Protein AF-A0A1D6FAW8-F1 (afdb_monomer)

pLDDT: mean 79.04, std 16.75, range [38.84, 98.5]

Foldseek 3Di:
DKDKDWDWAKFFFWWKFKDDPPTDTDTDDGPDGGDIDIPDPDDIDIDIDGPDPPRDIDGPLCVAQVDVVHDDLVVVCVVVVHDSVVSVVSNVVNYDD

Mean predicted aligned error: 7.7 Å

Radius of gyration: 16.66 Å; Cα contacts (8 Å, |Δi|>4): 153; chains: 1; bounding box: 36×31×40 Å

Sequence (97 aa):
MARIHLYVVAAACAVALALAGDPDVFVFPRGLVHFQQNRGHGPAAVVAAFNSQLQGTQAIAMTLFGATPPVPTDILAKAFRVGSGEVEHIKANFAPK

Nearest PDB structures (foldseek):
  2et1-assembly1_A  TM=7.371E-01  e=1.009E-04  Hordeum vulgare
  2ete-assembly1_A  TM=7.388E-01  e=1.639E-04  Hordeum vulgare
  2et7-assembly1_A  TM=7.368E-01  e=2.663E-04  Hordeum vulgare
  3eot-assembly1_L  TM=1.653E-01  e=6.266E+00  Mus musculus

Organism: Zea mays (NCBI:txid4577)

Secondary structure (DSSP, 8-state):
---EE------S-EEEEESSSS--EEE--TTS----EE-SSS---EEEEES-SS-----HHHHHHS-SSPPPHHHHHHHHT--HHHHHHHHHTSS--

Structure (mmCIF, N/CA/C/O backbone):
data_AF-A0A1D6FAW8-F1
#
_entry.id   AF-A0A1D6FAW8-F1
#
loop_
_atom_site.group_PDB
_atom_site.id
_atom_site.type_symbol
_atom_site.label_atom_id
_atom_site.label_alt_id
_atom_site.label_comp_id
_atom_site.label_asym_id
_atom_site.label_entity_id
_atom_site.label_seq_id
_atom_site.pdbx_PDB_ins_code
_atom_site.Cartn_x
_atom_site.Cartn_y
_atom_site.Cartn_z
_atom_site.occupancy
_atom_site.B_iso_or_equiv
_atom_site.auth_seq_id
_atom_site.auth_comp_id
_atom_site.auth_asym_id
_atom_site.auth_atom_id
_atom_site.pdbx_PDB_model_num
ATOM 1 N N . MET A 1 1 ? 18.413 -13.118 -13.721 1.00 54.69 1 MET A N 1
ATOM 2 C CA . MET A 1 1 ? 18.037 -11.711 -13.989 1.00 54.69 1 MET A CA 1
ATOM 3 C C . MET A 1 1 ? 17.125 -11.195 -12.884 1.00 54.69 1 MET A C 1
ATOM 5 O O . MET A 1 1 ? 16.470 -12.001 -12.220 1.00 54.69 1 MET A O 1
ATOM 9 N N . ALA A 1 2 ? 17.089 -9.875 -12.693 1.00 56.06 2 ALA A N 1
ATOM 10 C CA . ALA A 1 2 ? 15.984 -9.199 -12.019 1.00 56.06 2 ALA A CA 1
ATOM 11 C C . ALA A 1 2 ? 14.722 -9.288 -12.901 1.00 56.06 2 ALA A C 1
ATOM 13 O O . ALA A 1 2 ? 14.845 -9.355 -14.123 1.00 56.06 2 ALA A O 1
ATOM 14 N N . ARG A 1 3 ? 13.521 -9.324 -12.314 1.00 57.62 3 ARG A N 1
ATOM 15 C CA . ARG A 1 3 ? 12.260 -9.296 -13.075 1.00 57.62 3 ARG A CA 1
ATOM 16 C C . ARG A 1 3 ? 11.152 -8.748 -12.194 1.00 57.62 3 ARG A C 1
ATOM 18 O O . ARG A 1 3 ? 10.713 -9.424 -11.267 1.00 57.62 3 ARG A O 1
ATOM 25 N N . ILE A 1 4 ? 10.697 -7.537 -12.483 1.00 55.44 4 ILE A N 1
ATOM 26 C CA . ILE A 1 4 ? 9.553 -6.948 -11.790 1.00 55.44 4 ILE A CA 1
ATOM 27 C C . ILE A 1 4 ? 8.281 -7.465 -12.462 1.00 55.44 4 ILE A C 1
ATOM 29 O O . ILE A 1 4 ? 8.135 -7.382 -13.678 1.00 55.44 4 ILE A O 1
ATOM 33 N N . HIS A 1 5 ? 7.364 -8.018 -11.672 1.00 56.09 5 HIS A N 1
ATOM 34 C CA . HIS A 1 5 ? 5.994 -8.293 -12.089 1.00 56.09 5 HIS A CA 1
ATOM 35 C C . HIS A 1 5 ? 5.045 -7.344 -11.366 1.00 56.09 5 HIS A C 1
ATOM 37 O O . HIS A 1 5 ? 5.248 -6.980 -10.206 1.00 56.09 5 HIS A O 1
ATOM 43 N N . LEU A 1 6 ? 4.014 -6.915 -12.085 1.00 54.72 6 LEU A N 1
ATOM 44 C CA . LEU A 1 6 ? 3.298 -5.692 -11.770 1.00 54.72 6 LEU A CA 1
ATOM 45 C C . LEU A 1 6 ? 1.855 -5.997 -11.362 1.00 54.72 6 LEU A C 1
ATOM 47 O O . LEU A 1 6 ? 0.940 -6.010 -12.178 1.00 54.72 6 LEU A O 1
ATOM 51 N N . TYR A 1 7 ? 1.701 -6.276 -10.069 1.00 45.88 7 TYR A N 1
ATOM 52 C CA . TYR A 1 7 ? 0.435 -6.388 -9.341 1.00 45.88 7 TYR A CA 1
ATOM 53 C C . TYR A 1 7 ? 0.476 -5.388 -8.178 1.00 45.88 7 TYR A C 1
A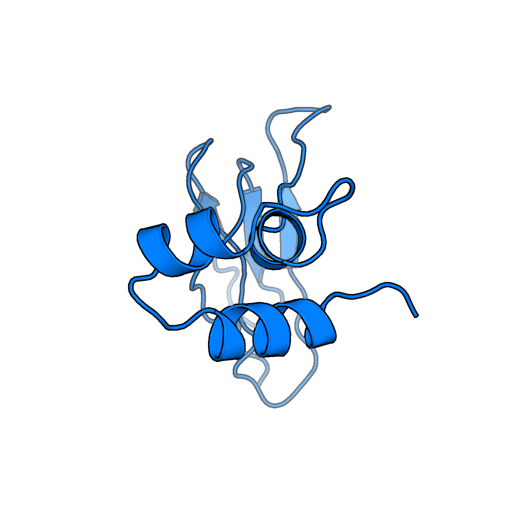TOM 55 O O . TYR A 1 7 ? 1.560 -5.007 -7.737 1.00 45.88 7 TYR A O 1
ATOM 63 N N . VAL A 1 8 ? -0.682 -4.870 -7.765 1.00 46.09 8 VAL A N 1
ATOM 64 C CA . VAL A 1 8 ? -0.810 -3.407 -7.683 1.00 46.09 8 VAL A CA 1
ATOM 65 C C . VAL A 1 8 ? -1.681 -2.915 -6.489 1.00 46.09 8 VAL A C 1
ATOM 67 O O . VAL A 1 8 ? -2.796 -3.393 -6.326 1.00 46.09 8 VAL A O 1
ATOM 70 N N . VAL A 1 9 ? -1.157 -1.993 -5.638 1.00 38.84 9 VAL A N 1
ATOM 71 C CA . VAL A 1 9 ? -1.798 -1.252 -4.501 1.00 38.84 9 VAL A CA 1
ATOM 72 C C . VAL A 1 9 ? -1.186 0.145 -4.139 1.00 38.84 9 VAL A C 1
ATOM 74 O O . VAL A 1 9 ? -0.079 0.183 -3.615 1.00 38.84 9 VAL A O 1
ATOM 77 N N . ALA A 1 10 ? -1.951 1.249 -4.315 1.00 44.56 10 ALA A N 1
ATOM 78 C CA . ALA A 1 10 ? -1.736 2.695 -3.968 1.00 44.56 10 ALA A CA 1
ATOM 79 C C . ALA A 1 10 ? -2.043 3.672 -5.141 1.00 44.56 10 ALA A C 1
ATOM 81 O O . ALA A 1 10 ? -2.001 3.286 -6.306 1.00 44.56 10 ALA A O 1
ATOM 82 N N . ALA A 1 11 ? -2.401 4.931 -4.848 1.00 47.56 11 ALA A N 1
ATOM 83 C CA . ALA A 1 11 ? -3.039 5.842 -5.814 1.00 47.56 11 ALA A CA 1
ATOM 84 C C . ALA A 1 11 ? -2.205 7.083 -6.194 1.00 47.56 11 ALA A C 1
ATOM 86 O O . ALA A 1 11 ? -2.200 8.072 -5.468 1.00 47.56 11 ALA A O 1
ATOM 87 N N . ALA A 1 12 ? -1.581 7.048 -7.377 1.00 50.00 12 ALA A N 1
ATOM 88 C CA . ALA A 1 12 ? -1.014 8.191 -8.106 1.00 50.00 12 ALA A CA 1
ATOM 89 C C . ALA A 1 12 ? -0.762 7.782 -9.575 1.00 50.00 12 ALA A C 1
ATOM 91 O O . ALA A 1 12 ? -0.627 6.595 -9.859 1.00 50.00 12 ALA A O 1
ATOM 92 N N . CYS A 1 13 ? -0.697 8.727 -10.520 1.00 46.56 13 CYS A N 1
ATOM 93 C CA . CYS A 1 13 ? -0.381 8.398 -11.920 1.00 46.56 13 CYS A CA 1
ATOM 94 C C . CYS A 1 13 ? 1.131 8.237 -12.098 1.00 46.56 13 CYS A C 1
ATOM 96 O O . CYS A 1 13 ? 1.806 9.231 -12.355 1.00 46.56 13 CYS A O 1
ATOM 98 N N . ALA A 1 14 ? 1.657 7.023 -11.922 1.00 55.12 14 ALA A N 1
ATOM 99 C CA . ALA A 1 14 ? 3.059 6.723 -12.194 1.00 55.12 14 ALA A CA 1
ATOM 100 C C . ALA A 1 14 ? 3.244 6.160 -13.612 1.00 55.12 14 ALA A C 1
ATOM 102 O O . ALA A 1 14 ? 2.523 5.248 -14.024 1.00 55.12 14 ALA A O 1
ATOM 103 N N . VAL A 1 15 ? 4.252 6.663 -14.326 1.00 53.78 15 VAL A N 1
ATOM 104 C CA . VAL A 1 15 ? 4.858 5.976 -15.477 1.00 53.78 15 VAL A CA 1
ATOM 105 C C . VAL A 1 15 ? 6.074 5.210 -14.973 1.00 53.78 15 VAL A C 1
ATOM 107 O O . VAL A 1 15 ? 7.019 5.843 -14.507 1.00 53.78 15 VAL A O 1
ATOM 110 N N . ALA A 1 16 ? 6.041 3.879 -15.027 1.00 58.69 16 ALA A N 1
ATOM 111 C CA . ALA A 1 16 ? 7.092 3.011 -14.492 1.00 58.69 16 ALA A CA 1
ATOM 112 C C . ALA A 1 16 ? 8.005 2.476 -15.606 1.00 58.69 16 ALA A C 1
ATOM 114 O O . ALA A 1 16 ? 7.513 1.803 -16.509 1.00 58.69 16 ALA A O 1
ATOM 115 N N . LEU A 1 17 ? 9.314 2.732 -15.498 1.00 53.75 17 LEU A N 1
ATOM 116 C CA . LEU A 1 17 ? 10.371 2.205 -16.374 1.00 53.75 17 LEU A CA 1
ATOM 117 C C . LEU A 1 17 ? 11.240 1.191 -15.613 1.00 53.75 17 LEU A C 1
ATOM 119 O O . LEU A 1 17 ? 11.867 1.566 -14.620 1.00 53.75 17 LEU A O 1
ATOM 123 N N . ALA A 1 18 ? 11.307 -0.062 -16.072 1.00 57.31 18 ALA A N 1
ATOM 124 C CA . ALA A 1 18 ? 12.083 -1.125 -15.421 1.00 57.31 18 ALA A CA 1
ATOM 125 C C . ALA A 1 18 ? 13.520 -1.241 -15.973 1.00 57.31 18 ALA A C 1
ATOM 127 O O . ALA A 1 18 ? 13.726 -1.478 -17.159 1.00 57.31 18 ALA A O 1
ATOM 128 N N . LEU A 1 19 ? 14.533 -1.136 -15.105 1.00 51.91 19 LEU A N 1
ATOM 129 C CA . LEU A 1 19 ? 15.951 -1.161 -15.506 1.00 51.91 19 LEU A CA 1
ATOM 130 C C . LEU A 1 19 ? 16.546 -2.586 -15.510 1.00 51.91 19 LEU A C 1
ATOM 132 O O . LEU A 1 19 ? 17.412 -2.898 -14.693 1.00 51.91 19 LEU A O 1
ATOM 136 N N . ALA A 1 20 ? 16.060 -3.471 -16.393 1.00 49.22 20 ALA A N 1
ATOM 137 C CA . ALA A 1 20 ? 16.546 -4.860 -16.486 1.00 49.22 20 ALA A CA 1
ATOM 138 C C . ALA A 1 20 ? 16.316 -5.555 -17.854 1.00 49.22 20 ALA A C 1
ATOM 140 O O . ALA A 1 20 ? 15.874 -6.703 -17.891 1.00 49.22 20 ALA A O 1
ATOM 141 N N . GLY A 1 21 ? 16.626 -4.890 -18.969 1.00 61.03 21 GLY A N 1
ATOM 142 C CA . GLY A 1 21 ? 16.447 -5.428 -20.326 1.00 61.03 21 GLY A CA 1
ATOM 143 C C . GLY A 1 21 ? 15.945 -4.346 -21.275 1.00 61.03 21 GLY A C 1
ATOM 144 O O . GLY A 1 21 ? 16.300 -3.179 -21.101 1.00 61.03 21 GLY A O 1
ATOM 145 N N . ASP A 1 22 ? 15.098 -4.727 -22.233 1.00 61.03 22 ASP A N 1
ATOM 146 C CA . ASP A 1 22 ? 14.304 -3.759 -22.991 1.00 61.03 22 ASP A CA 1
ATOM 147 C C . ASP A 1 22 ? 13.396 -2.941 -22.046 1.00 61.03 22 ASP A C 1
ATOM 149 O O . ASP A 1 22 ? 12.909 -3.470 -21.039 1.00 61.03 22 ASP A O 1
ATOM 153 N N . PRO A 1 23 ? 13.182 -1.643 -22.325 1.00 64.31 23 PRO A N 1
ATOM 154 C CA . PRO A 1 23 ? 12.477 -0.738 -21.425 1.00 64.31 23 PRO A CA 1
ATOM 155 C C . PRO A 1 23 ? 10.955 -0.955 -21.453 1.00 64.31 23 PRO A C 1
ATOM 157 O O . PRO A 1 23 ? 10.227 -0.245 -22.147 1.00 64.31 23 PRO A O 1
ATOM 160 N N . ASP A 1 24 ? 10.463 -1.902 -20.652 1.00 73.50 24 ASP A N 1
ATOM 161 C CA . ASP A 1 24 ? 9.032 -2.022 -20.347 1.00 73.50 24 ASP A CA 1
ATOM 162 C C . ASP A 1 24 ? 8.510 -0.725 -19.694 1.00 73.50 24 ASP A C 1
ATOM 164 O O . ASP A 1 24 ? 9.083 -0.231 -18.713 1.00 73.50 24 ASP A O 1
ATOM 168 N N . VAL A 1 25 ? 7.392 -0.202 -20.217 1.00 75.00 25 VAL A N 1
ATOM 169 C CA . VAL A 1 25 ? 6.716 1.014 -19.733 1.00 75.00 25 VAL A CA 1
ATOM 170 C C . VAL A 1 25 ? 5.278 0.700 -19.331 1.00 75.00 25 VAL A C 1
ATOM 172 O O . VAL A 1 25 ? 4.502 0.162 -20.119 1.00 75.00 25 VAL A O 1
ATOM 175 N N . PHE A 1 26 ? 4.894 1.107 -18.121 1.00 77.31 26 PHE A N 1
ATOM 176 C CA . PHE A 1 26 ? 3.542 0.913 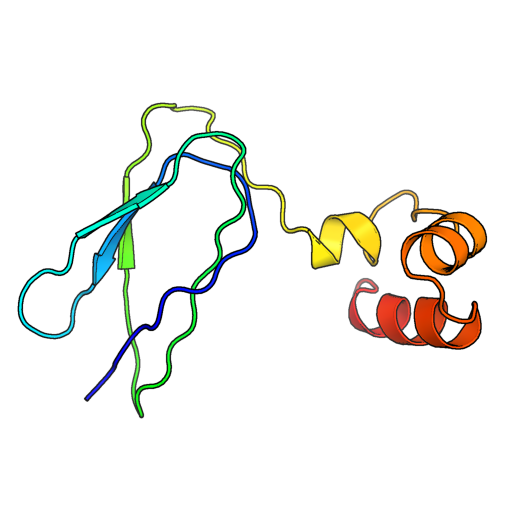-17.585 1.00 77.31 26 PHE A CA 1
ATOM 177 C C . PHE A 1 26 ? 2.928 2.232 -17.114 1.00 77.31 26 PHE A C 1
ATOM 179 O O . PHE A 1 26 ? 3.642 3.100 -16.616 1.00 77.31 26 PHE A O 1
ATOM 186 N N . VAL A 1 27 ? 1.603 2.364 -17.239 1.00 78.88 27 VAL A N 1
ATOM 187 C CA . VAL A 1 27 ? 0.840 3.574 -16.884 1.00 78.88 27 VAL A CA 1
ATOM 188 C C . VAL A 1 27 ? -0.314 3.213 -15.954 1.00 78.88 27 VAL A C 1
ATOM 190 O O . VAL A 1 27 ? -1.107 2.324 -16.265 1.00 78.88 27 VAL A O 1
ATOM 193 N N . PHE A 1 28 ? -0.452 3.944 -14.847 1.00 78.44 28 PHE A N 1
ATOM 194 C CA . PHE A 1 28 ? -1.538 3.753 -13.883 1.00 78.44 28 PHE A CA 1
ATOM 195 C C . PHE A 1 28 ? -2.543 4.912 -13.912 1.00 78.44 28 PHE A C 1
ATOM 197 O O . PHE A 1 28 ? -2.175 6.045 -13.598 1.00 78.44 28 PHE A O 1
ATOM 204 N N . PRO A 1 29 ? -3.825 4.669 -14.246 1.00 80.19 29 PRO A N 1
ATOM 205 C CA . PRO A 1 29 ? -4.863 5.686 -14.125 1.00 80.19 29 PRO A CA 1
ATOM 206 C C . PRO A 1 29 ? -4.993 6.212 -12.685 1.00 80.19 29 PRO A C 1
ATOM 208 O O . PRO A 1 29 ? -4.948 5.449 -11.718 1.00 80.19 29 PRO A O 1
ATOM 211 N N . ARG A 1 30 ? -5.180 7.531 -12.537 1.00 81.06 30 ARG A N 1
ATOM 212 C CA . ARG A 1 30 ? -5.323 8.195 -11.226 1.00 81.06 30 ARG A CA 1
ATOM 213 C C . ARG A 1 30 ? -6.447 7.562 -10.402 1.00 81.06 30 ARG A C 1
ATOM 215 O O . ARG A 1 30 ? -7.527 7.312 -10.926 1.00 81.06 30 ARG A O 1
ATOM 222 N N . GLY A 1 31 ? -6.199 7.358 -9.110 1.00 77.44 31 GLY A N 1
ATOM 223 C CA . GLY A 1 31 ? -7.157 6.746 -8.182 1.00 77.44 31 GLY A CA 1
ATOM 224 C C . GLY A 1 31 ? -7.200 5.213 -8.224 1.00 77.44 31 GLY A C 1
ATOM 225 O O . GLY A 1 31 ? -7.737 4.616 -7.295 1.00 77.44 31 GLY A O 1
ATOM 226 N N . LEU A 1 32 ? -6.605 4.568 -9.236 1.00 82.38 32 LEU A N 1
ATOM 227 C CA . LEU A 1 32 ? -6.395 3.120 -9.224 1.00 82.38 32 LEU A CA 1
ATOM 228 C C . LEU A 1 32 ? -5.170 2.745 -8.377 1.00 82.38 32 LEU A C 1
ATOM 230 O O . LEU A 1 32 ? -4.394 3.589 -7.942 1.00 82.38 32 LEU A O 1
ATOM 234 N N . VAL A 1 33 ? -5.050 1.452 -8.102 1.00 82.31 33 VAL A N 1
ATOM 235 C CA . VAL A 1 33 ? -4.379 0.867 -6.937 1.00 82.31 33 VAL A CA 1
ATOM 236 C C . VAL A 1 33 ? -3.105 0.130 -7.436 1.00 82.31 33 VAL A C 1
ATOM 238 O O . VAL A 1 33 ? -3.297 -0.909 -8.039 1.00 82.31 33 VAL A O 1
ATOM 241 N N . HIS A 1 34 ? -1.861 0.658 -7.235 1.00 79.88 34 HIS A N 1
ATOM 242 C CA . HIS A 1 34 ? -0.469 0.176 -7.593 1.00 79.88 34 HIS A CA 1
ATOM 243 C C . HIS A 1 34 ? 0.638 0.661 -6.589 1.00 79.88 34 HIS A C 1
ATOM 245 O O . HIS A 1 34 ? 0.539 1.808 -6.182 1.00 79.88 34 HIS A O 1
ATOM 251 N N . PHE A 1 35 ? 1.715 0.024 -6.068 1.00 79.19 35 PHE A N 1
ATOM 252 C CA . PHE A 1 35 ? 2.404 -1.296 -5.889 1.00 79.19 35 PHE A CA 1
ATOM 253 C C . PHE A 1 35 ? 2.963 -2.134 -7.068 1.00 79.19 35 PHE A C 1
ATOM 255 O O . PHE A 1 35 ? 2.501 -2.030 -8.201 1.00 79.19 35 PHE A O 1
ATOM 262 N N . GLN A 1 36 ? 4.059 -2.864 -6.768 1.00 79.56 36 GLN A N 1
ATOM 263 C CA . GLN A 1 36 ? 5.027 -3.555 -7.638 1.00 79.56 36 GLN A CA 1
ATOM 264 C C . GLN A 1 36 ? 5.699 -4.743 -6.894 1.00 79.56 36 GLN A C 1
ATOM 266 O O . GLN A 1 36 ? 5.969 -4.630 -5.700 1.00 79.56 36 GLN A O 1
ATOM 271 N N . GLN A 1 37 ? 6.078 -5.840 -7.576 1.00 82.44 37 GLN A N 1
ATOM 272 C CA . GLN A 1 37 ? 6.797 -6.979 -6.962 1.00 82.44 37 GLN A CA 1
ATOM 273 C C . GLN A 1 37 ? 8.038 -7.413 -7.768 1.00 82.44 37 GLN A C 1
ATOM 275 O O . GLN A 1 37 ? 7.919 -7.851 -8.910 1.00 82.44 37 GLN A O 1
ATOM 280 N N . ASN A 1 38 ? 9.233 -7.406 -7.163 1.00 81.94 38 ASN A N 1
ATOM 281 C CA . ASN A 1 38 ? 10.402 -8.079 -7.749 1.00 81.94 38 ASN A CA 1
ATOM 282 C C . ASN A 1 38 ? 10.277 -9.605 -7.567 1.00 81.94 38 ASN A C 1
ATOM 284 O O . ASN A 1 38 ? 10.185 -10.088 -6.441 1.00 81.94 38 ASN A O 1
ATOM 288 N N . ARG A 1 39 ? 10.276 -10.355 -8.674 1.00 81.44 39 ARG A N 1
ATOM 289 C CA . ARG A 1 39 ? 10.325 -11.830 -8.730 1.00 81.44 39 ARG A CA 1
ATOM 290 C C . ARG A 1 39 ? 11.646 -12.357 -9.308 1.00 81.44 39 ARG A C 1
ATOM 292 O O . ARG A 1 39 ? 11.760 -13.539 -9.619 1.00 81.44 39 ARG A O 1
ATOM 299 N N . GLY A 1 40 ? 12.634 -11.484 -9.499 1.00 79.88 40 GLY A N 1
ATOM 300 C CA . GLY A 1 40 ? 13.987 -11.862 -9.891 1.00 79.88 40 GLY A CA 1
ATOM 301 C C . GLY A 1 40 ? 14.912 -12.105 -8.697 1.00 79.88 40 GLY A C 1
ATOM 302 O O . GLY A 1 40 ? 14.627 -11.712 -7.571 1.00 79.88 40 GLY A O 1
ATOM 303 N N . HIS A 1 41 ? 16.063 -12.717 -8.971 1.00 79.50 41 HIS A N 1
ATOM 304 C CA . HIS A 1 41 ? 17.035 -13.161 -7.958 1.00 79.50 41 HIS A CA 1
ATOM 305 C C . HIS A 1 41 ? 18.109 -12.102 -7.630 1.00 79.50 41 HIS A C 1
ATOM 307 O O . HIS A 1 41 ? 19.213 -12.435 -7.213 1.00 79.50 41 HIS A O 1
ATOM 313 N N . GLY A 1 42 ? 17.825 -10.824 -7.881 1.00 81.25 42 GLY A N 1
ATOM 314 C CA . GLY A 1 42 ? 18.763 -9.724 -7.663 1.00 81.25 42 GLY A CA 1
ATOM 315 C C . GLY A 1 42 ? 18.049 -8.374 -7.578 1.00 81.25 42 GLY A C 1
ATOM 316 O O . GLY A 1 42 ? 16.840 -8.319 -7.837 1.00 81.25 42 GLY A O 1
ATOM 317 N N . PRO A 1 43 ? 18.767 -7.295 -7.213 1.00 79.69 43 PRO A N 1
ATOM 318 C CA . PRO A 1 43 ? 18.203 -5.953 -7.094 1.00 79.69 43 PRO A CA 1
ATOM 319 C C . PRO A 1 43 ? 17.496 -5.504 -8.376 1.00 79.69 43 PRO A C 1
ATOM 321 O O . PRO A 1 43 ? 17.930 -5.825 -9.480 1.00 79.69 43 PRO A O 1
ATOM 324 N N . ALA A 1 44 ? 16.412 -4.749 -8.219 1.00 77.06 44 ALA A N 1
ATOM 325 C CA . ALA A 1 44 ? 15.627 -4.208 -9.320 1.00 77.06 44 ALA A CA 1
ATOM 326 C C . ALA A 1 44 ? 15.250 -2.758 -9.007 1.00 77.06 44 ALA A C 1
ATOM 328 O O . ALA A 1 44 ? 14.943 -2.439 -7.858 1.00 77.06 44 ALA A O 1
ATOM 329 N N . ALA A 1 45 ? 15.261 -1.897 -10.022 1.00 77.19 45 ALA A N 1
ATOM 330 C CA . ALA A 1 45 ? 14.954 -0.477 -9.895 1.00 77.19 45 ALA A CA 1
ATOM 331 C C . ALA A 1 45 ? 13.880 -0.056 -10.905 1.00 77.19 45 ALA A C 1
ATOM 333 O O . ALA A 1 45 ? 13.798 -0.605 -12.008 1.00 77.19 45 ALA A O 1
ATOM 334 N N . VAL A 1 46 ? 13.078 0.934 -10.508 1.00 76.94 46 VAL A N 1
ATOM 335 C CA . VAL A 1 46 ? 12.037 1.557 -11.330 1.00 76.94 46 VAL A CA 1
ATOM 336 C C . VAL A 1 46 ? 12.208 3.067 -11.268 1.00 76.94 46 VAL A C 1
ATOM 338 O O . VAL A 1 46 ? 12.305 3.623 -10.175 1.00 76.94 46 VAL A O 1
ATOM 341 N N . VAL A 1 47 ? 12.196 3.732 -12.422 1.00 79.00 47 VAL A N 1
ATOM 342 C CA . VAL A 1 47 ? 12.002 5.189 -12.482 1.00 79.00 47 VAL A CA 1
ATOM 343 C C . VAL A 1 47 ? 10.504 5.459 -12.593 1.00 79.00 47 VAL A C 1
ATOM 345 O O . VAL A 1 47 ? 9.836 4.834 -13.417 1.00 79.00 47 VAL A O 1
ATOM 348 N N . ALA A 1 48 ? 9.983 6.361 -11.756 1.00 78.94 48 ALA A N 1
ATOM 349 C CA . ALA A 1 48 ? 8.570 6.733 -11.709 1.00 78.94 48 ALA A CA 1
ATOM 350 C C . ALA A 1 48 ? 8.385 8.232 -11.994 1.00 78.94 48 ALA A C 1
ATOM 352 O O . ALA A 1 48 ? 8.979 9.066 -11.309 1.00 78.94 48 ALA A O 1
ATOM 353 N N . ALA A 1 49 ? 7.543 8.576 -12.971 1.00 80.44 49 ALA A N 1
ATOM 354 C CA . ALA A 1 49 ? 7.177 9.961 -13.292 1.00 80.44 49 ALA A CA 1
ATOM 355 C C . ALA A 1 49 ? 5.682 10.224 -13.044 1.00 80.44 49 ALA A C 1
ATOM 357 O O . ALA A 1 49 ? 4.860 9.346 -13.302 1.00 80.44 49 ALA A O 1
ATOM 358 N N . PHE A 1 50 ? 5.338 11.433 -12.580 1.00 82.94 50 PHE A N 1
ATOM 359 C CA . PHE A 1 50 ? 3.978 11.827 -12.186 1.00 82.94 50 PHE A CA 1
ATOM 360 C C . PHE A 1 50 ? 3.517 13.115 -12.877 1.00 82.94 50 PHE A C 1
ATOM 362 O O . PHE A 1 50 ? 4.310 14.030 -13.085 1.00 82.94 50 PHE A O 1
ATOM 369 N N . ASN A 1 51 ? 2.213 13.233 -13.151 1.00 82.94 51 ASN A N 1
ATOM 370 C CA . ASN A 1 51 ? 1.598 14.446 -13.711 1.00 82.94 51 ASN A CA 1
ATOM 371 C C . ASN A 1 51 ? 1.046 15.426 -12.650 1.00 82.94 51 ASN A C 1
ATOM 373 O O . ASN A 1 51 ? 0.154 16.219 -12.942 1.00 82.94 51 ASN A O 1
ATOM 377 N N . SER A 1 52 ? 1.563 15.365 -11.420 1.00 81.88 52 SER A N 1
ATOM 378 C CA . SER A 1 52 ? 1.281 16.314 -10.336 1.00 81.88 52 SER A CA 1
ATOM 379 C C . SER A 1 52 ? 2.529 16.503 -9.477 1.00 81.88 52 SER A C 1
ATOM 381 O O . SER A 1 52 ? 3.217 15.529 -9.177 1.00 81.88 52 SER A O 1
ATOM 383 N N . GLN A 1 53 ? 2.785 17.741 -9.046 1.00 85.56 53 GLN A N 1
ATOM 384 C CA . GLN A 1 53 ? 3.818 18.065 -8.048 1.00 85.56 53 GLN A CA 1
ATOM 385 C C . GLN A 1 53 ? 3.395 17.655 -6.626 1.00 85.56 53 GLN A C 1
ATOM 387 O O . GLN A 1 53 ? 4.235 17.475 -5.752 1.00 85.56 53 GLN A O 1
ATOM 392 N N . LEU A 1 54 ? 2.086 17.500 -6.411 1.00 84.50 54 LEU A N 1
ATOM 393 C CA . LEU A 1 54 ? 1.458 16.994 -5.195 1.00 84.50 54 LEU A CA 1
ATOM 394 C C . LEU A 1 54 ? 0.647 15.754 -5.593 1.00 84.50 54 LEU A C 1
ATOM 396 O O . LEU A 1 54 ? -0.573 15.810 -5.750 1.00 84.50 54 LEU A O 1
ATOM 400 N N . GLN A 1 55 ? 1.339 14.657 -5.902 1.00 75.94 55 GLN A N 1
ATOM 401 C CA . GLN A 1 55 ? 0.706 13.406 -6.332 1.00 75.94 55 GLN A CA 1
ATOM 402 C C . GLN A 1 55 ? 0.081 12.638 -5.159 1.00 75.94 55 GLN A C 1
ATOM 404 O O . GLN A 1 55 ? -0.966 12.020 -5.335 1.00 75.94 55 GLN A O 1
ATOM 409 N N . GLY A 1 56 ? 0.703 12.717 -3.975 1.00 78.25 56 GLY A N 1
ATOM 410 C CA . GLY A 1 56 ? 0.351 11.908 -2.806 1.00 78.25 56 GLY A CA 1
ATOM 411 C C . GLY A 1 56 ? 0.640 10.411 -2.995 1.00 78.25 56 GLY A C 1
ATOM 412 O O . GLY A 1 56 ? 0.850 9.937 -4.108 1.00 78.25 56 GLY A O 1
ATOM 413 N N . THR A 1 57 ? 0.639 9.657 -1.893 1.00 78.88 57 THR A N 1
ATOM 414 C CA . THR A 1 57 ? 0.725 8.187 -1.905 1.00 78.88 57 THR A CA 1
ATOM 415 C C . THR A 1 57 ? -0.032 7.639 -0.701 1.00 78.88 57 THR A C 1
ATOM 417 O O . THR A 1 57 ? 0.271 8.011 0.430 1.00 78.88 57 THR A O 1
ATOM 420 N N . GLN A 1 58 ? -0.971 6.714 -0.920 1.00 82.94 58 GLN A N 1
ATOM 421 C CA . GLN A 1 58 ? -1.725 6.065 0.157 1.00 82.94 58 GLN A CA 1
ATOM 422 C C . GLN A 1 58 ? -1.372 4.573 0.237 1.00 82.94 58 GLN A C 1
ATOM 424 O O . GLN A 1 58 ? -1.864 3.759 -0.545 1.00 82.94 58 GLN A O 1
ATOM 429 N N . ALA A 1 59 ? -0.506 4.203 1.184 1.00 87.06 59 ALA A N 1
ATOM 430 C CA . ALA A 1 59 ? -0.150 2.809 1.441 1.00 87.06 59 ALA A CA 1
ATOM 431 C C . ALA A 1 59 ? -1.304 2.103 2.177 1.00 87.06 59 ALA A C 1
ATOM 433 O O . ALA A 1 59 ? -1.473 2.279 3.386 1.00 87.06 59 ALA A O 1
ATOM 434 N N . ILE A 1 60 ? -2.118 1.322 1.455 1.00 89.44 60 ILE A N 1
ATOM 435 C CA . ILE A 1 60 ? -3.388 0.778 1.977 1.00 89.44 60 ILE A CA 1
ATOM 436 C C . ILE A 1 60 ? -3.200 -0.046 3.261 1.00 89.44 60 ILE A C 1
ATOM 438 O O . ILE A 1 60 ? -3.960 0.150 4.203 1.00 89.44 60 ILE A O 1
ATOM 442 N N . ALA A 1 61 ? -2.171 -0.896 3.352 1.00 91.62 61 ALA A N 1
ATOM 443 C CA . ALA A 1 61 ? -1.929 -1.706 4.552 1.00 91.62 61 ALA A CA 1
ATOM 444 C C . ALA A 1 61 ? -1.704 -0.843 5.812 1.00 91.62 61 ALA A C 1
ATOM 446 O O . ALA A 1 61 ? -2.398 -1.029 6.810 1.00 91.62 61 ALA A O 1
ATOM 447 N N . MET A 1 62 ? -0.835 0.174 5.732 1.00 90.81 62 MET A N 1
ATOM 448 C CA . MET A 1 62 ? -0.654 1.157 6.812 1.00 90.81 62 MET A CA 1
ATOM 449 C C . ME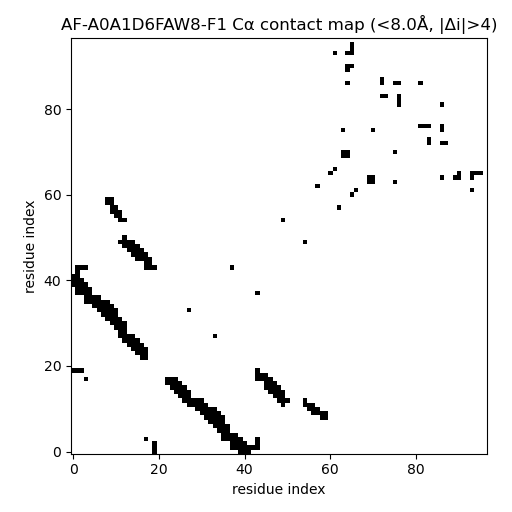T A 1 62 ? -1.945 1.933 7.098 1.00 90.81 62 MET A C 1
ATOM 451 O O . MET A 1 62 ? -2.283 2.167 8.248 1.00 90.81 62 MET A O 1
ATOM 455 N N . THR A 1 63 ? -2.693 2.303 6.058 1.00 91.75 63 THR A N 1
ATOM 456 C CA . THR A 1 63 ? -3.905 3.135 6.180 1.00 91.75 63 THR A CA 1
ATOM 457 C C . THR A 1 63 ? -5.069 2.394 6.849 1.00 91.75 63 THR A C 1
ATOM 459 O O . THR A 1 63 ? -5.907 3.022 7.487 1.00 91.75 63 THR A O 1
ATOM 462 N N . LEU A 1 64 ? -5.124 1.065 6.724 1.00 94.00 64 LEU A N 1
ATOM 463 C CA . LEU A 1 64 ? -6.135 0.221 7.364 1.00 94.00 64 LEU A CA 1
ATOM 464 C C . LEU A 1 64 ? -5.711 -0.259 8.758 1.00 94.00 64 LEU A C 1
ATOM 466 O O . LEU A 1 64 ? -6.526 -0.259 9.677 1.00 94.00 64 LEU A O 1
ATOM 470 N N . PHE A 1 65 ? -4.453 -0.685 8.914 1.00 95.56 65 PHE A N 1
ATOM 471 C CA . PHE A 1 65 ? -4.006 -1.458 10.079 1.00 9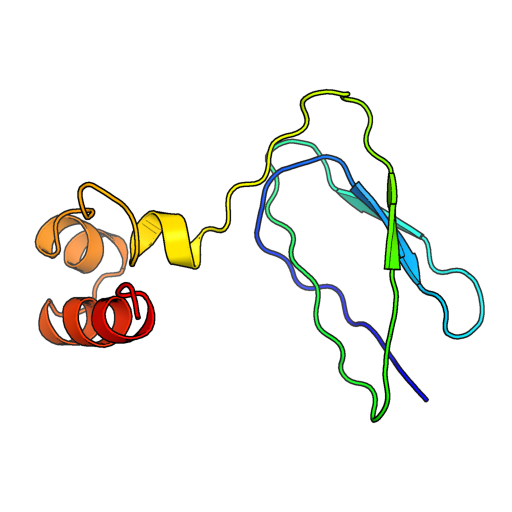5.56 65 PHE A CA 1
ATOM 472 C C . PHE A 1 65 ? -2.958 -0.751 10.957 1.00 95.56 65 PHE A C 1
ATOM 474 O O . PHE A 1 65 ? -2.740 -1.184 12.083 1.00 95.56 65 PHE A O 1
ATOM 481 N N . GLY A 1 66 ? -2.347 0.340 10.482 1.00 93.75 66 GLY A N 1
ATOM 482 C CA . GLY A 1 66 ? -1.341 1.141 11.200 1.00 93.75 66 GLY A CA 1
ATOM 483 C C . GLY A 1 66 ? -1.642 2.646 11.193 1.00 93.75 66 GLY A C 1
ATOM 484 O O . GLY A 1 66 ? -0.724 3.462 11.209 1.00 93.75 66 GLY A O 1
ATOM 485 N N . ALA A 1 67 ? -2.921 3.018 11.089 1.00 93.00 67 ALA A N 1
ATOM 486 C CA . ALA A 1 67 ? -3.370 4.409 11.064 1.00 93.00 67 ALA A CA 1
ATOM 487 C C . ALA A 1 67 ? -3.399 5.028 12.475 1.00 93.00 67 ALA A C 1
ATOM 489 O O . ALA A 1 67 ? -3.608 4.329 13.467 1.00 93.00 67 ALA A O 1
ATOM 490 N N . THR A 1 68 ? -3.261 6.355 12.546 1.00 91.94 68 THR A N 1
ATOM 491 C CA . THR A 1 68 ? -3.359 7.135 13.789 1.00 91.94 68 THR A CA 1
ATOM 492 C C . THR A 1 68 ? -4.395 8.253 13.605 1.00 91.94 68 THR A C 1
ATOM 494 O O . THR A 1 68 ? -4.135 9.166 12.820 1.00 91.94 68 THR A O 1
ATOM 497 N N . PRO A 1 69 ? -5.548 8.225 14.306 1.00 93.69 69 PRO A N 1
ATOM 498 C CA . PRO A 1 69 ? -6.015 7.153 15.192 1.00 93.69 69 PRO A CA 1
ATOM 499 C C . PRO A 1 69 ? -6.315 5.840 14.430 1.00 93.69 69 PRO A C 1
ATOM 501 O O . PRO A 1 69 ? -6.614 5.891 13.235 1.00 93.69 69 PRO A O 1
ATOM 504 N N . PRO A 1 70 ? -6.267 4.667 15.093 1.00 94.75 70 PRO A N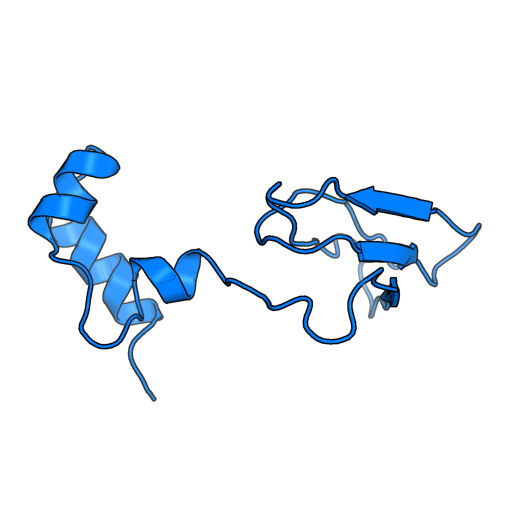 1
ATOM 505 C CA . PRO A 1 70 ? -6.534 3.384 14.442 1.00 94.75 70 PRO A CA 1
ATOM 506 C C . PRO A 1 70 ? -7.969 3.254 13.927 1.00 94.75 70 PRO A C 1
ATOM 508 O O . PRO A 1 70 ? -8.920 3.676 14.587 1.00 94.75 70 PRO A O 1
ATOM 511 N N . VAL A 1 71 ? -8.142 2.576 12.789 1.00 96.56 71 VAL A N 1
ATOM 512 C CA . VAL A 1 71 ? -9.474 2.177 12.308 1.00 96.56 71 VAL A CA 1
ATOM 513 C C . VAL A 1 71 ? -10.082 1.158 13.294 1.00 96.56 71 VAL A C 1
ATOM 515 O O . VAL A 1 71 ? -9.378 0.216 13.691 1.00 96.56 71 VAL A O 1
ATOM 518 N N . PRO A 1 72 ? -11.358 1.300 13.707 1.00 97.69 72 PRO A N 1
ATOM 519 C CA . PRO A 1 72 ? -11.995 0.370 14.639 1.00 97.69 72 PRO A CA 1
ATOM 520 C C . PRO A 1 72 ? -11.986 -1.086 14.153 1.00 97.69 72 PRO A C 1
ATOM 522 O O . PRO A 1 72 ? -12.177 -1.383 12.970 1.00 97.69 72 PRO A O 1
ATOM 525 N N . THR A 1 73 ? -11.724 -2.007 15.078 1.00 98.06 73 THR A N 1
ATOM 526 C CA . THR A 1 73 ? -11.493 -3.433 14.787 1.00 98.06 73 THR A CA 1
ATOM 527 C C . THR A 1 73 ? -12.758 -4.137 14.305 1.00 98.06 73 THR A C 1
ATOM 529 O O . THR A 1 73 ? -12.686 -4.960 13.399 1.00 98.06 73 THR A O 1
ATOM 532 N N . ASP A 1 74 ? -13.919 -3.767 14.843 1.00 98.06 74 ASP A N 1
ATOM 533 C CA . ASP A 1 74 ? -15.239 -4.238 14.420 1.00 98.06 74 ASP A CA 1
ATOM 534 C C . ASP A 1 74 ? -15.571 -3.817 12.977 1.00 98.06 74 ASP A C 1
ATOM 536 O O . ASP A 1 74 ? -16.080 -4.624 12.197 1.00 98.06 74 ASP A O 1
ATOM 540 N N . ILE A 1 75 ? -15.216 -2.586 12.591 1.00 98.19 75 ILE A N 1
ATOM 541 C CA . ILE A 1 75 ? -15.397 -2.067 11.229 1.00 98.19 75 ILE A CA 1
ATOM 542 C C . ILE A 1 75 ? -14.533 -2.853 10.237 1.00 98.19 75 ILE A C 1
ATOM 544 O O . ILE A 1 75 ? -15.037 -3.286 9.200 1.00 98.19 75 ILE A O 1
ATOM 548 N N . LEU A 1 76 ? -13.260 -3.097 10.565 1.00 98.12 76 LEU A N 1
ATOM 549 C CA . LEU A 1 76 ? -12.359 -3.912 9.741 1.00 98.12 76 LEU A CA 1
ATOM 550 C C . LEU A 1 76 ? -12.824 -5.376 9.662 1.00 98.12 76 LEU A C 1
ATOM 552 O O . LEU A 1 76 ? -12.892 -5.933 8.568 1.00 98.12 76 LEU A O 1
ATOM 556 N N . ALA A 1 77 ? -13.199 -5.983 10.792 1.00 98.44 77 ALA A N 1
ATOM 557 C CA . ALA A 1 77 ? -13.696 -7.358 10.862 1.00 98.44 77 ALA A CA 1
ATOM 558 C C . ALA A 1 77 ? -14.954 -7.538 9.996 1.00 98.44 77 ALA A C 1
ATOM 560 O O . ALA A 1 77 ? -15.036 -8.461 9.184 1.00 98.44 77 ALA A O 1
ATOM 561 N N . LYS A 1 78 ? -15.898 -6.591 10.078 1.00 98.50 78 LYS A N 1
ATOM 562 C CA . LYS A 1 78 ? -17.115 -6.561 9.257 1.00 98.50 78 LYS A CA 1
ATOM 563 C C . LYS A 1 78 ? -16.824 -6.332 7.770 1.00 98.50 78 LYS A C 1
ATOM 565 O O . LYS A 1 78 ? -17.455 -6.978 6.936 1.00 98.50 78 LYS A O 1
ATOM 570 N N . ALA A 1 79 ? -15.885 -5.445 7.433 1.00 97.88 79 ALA A N 1
ATOM 571 C CA . ALA A 1 79 ? -15.519 -5.139 6.049 1.00 97.88 79 ALA A CA 1
ATOM 572 C C . ALA A 1 79 ? -14.810 -6.314 5.353 1.00 97.88 79 ALA A C 1
ATOM 574 O O . ALA A 1 79 ? -15.148 -6.651 4.220 1.00 97.88 79 ALA A O 1
ATOM 575 N N . PHE A 1 80 ? -13.867 -6.967 6.040 1.00 97.38 80 PHE A N 1
ATOM 576 C CA . PHE A 1 80 ? -13.111 -8.107 5.507 1.00 97.38 80 PHE A CA 1
ATOM 577 C C . PHE A 1 80 ? -13.771 -9.470 5.763 1.00 97.38 80 PHE A C 1
ATOM 579 O O . PHE A 1 80 ? -13.330 -10.468 5.200 1.00 97.38 80 PHE A O 1
ATOM 586 N N . ARG A 1 81 ? -14.859 -9.509 6.546 1.00 98.00 81 ARG A N 1
ATOM 587 C CA . ARG A 1 81 ? -15.623 -10.716 6.917 1.00 98.00 81 ARG A CA 1
ATOM 588 C C . ARG A 1 81 ? -14.772 -11.761 7.657 1.00 98.00 81 ARG A C 1
ATOM 590 O O . ARG A 1 81 ? -14.917 -12.960 7.430 1.00 98.00 81 ARG A O 1
ATOM 597 N N . VAL A 1 82 ? -13.907 -11.280 8.548 1.00 97.94 82 VAL A N 1
ATOM 598 C CA . VAL A 1 82 ? -13.009 -12.066 9.417 1.00 97.94 82 VAL A CA 1
ATOM 599 C C . VAL A 1 82 ? -13.318 -11.792 10.892 1.00 97.94 82 VAL A C 1
ATOM 601 O O . VAL A 1 82 ? -14.104 -10.897 11.202 1.00 97.94 82 VAL A O 1
ATOM 604 N N . GLY A 1 83 ? -12.721 -12.550 11.813 1.00 98.19 83 GLY A N 1
ATOM 605 C CA . GLY A 1 83 ? -12.839 -12.279 13.243 1.00 98.19 83 GLY A CA 1
ATOM 606 C C . GLY A 1 83 ? -11.994 -11.083 13.696 1.00 98.19 83 GLY A C 1
ATOM 607 O O . GLY A 1 83 ? -11.051 -10.645 13.034 1.00 98.19 83 GLY A O 1
ATOM 608 N N . SER A 1 84 ? -12.331 -10.541 14.868 1.00 98.12 84 SER A N 1
ATOM 609 C CA . SER A 1 84 ? -11.569 -9.447 15.485 1.00 98.12 84 SER A CA 1
ATOM 610 C C . SER A 1 84 ? -10.142 -9.866 15.858 1.00 98.12 84 SER A C 1
ATOM 612 O O . SER A 1 84 ? -9.239 -9.037 15.815 1.00 98.12 84 SER A O 1
ATOM 614 N N . GLY A 1 85 ? -9.921 -11.146 16.190 1.00 98.00 85 GLY A N 1
ATOM 615 C CA . GLY A 1 85 ? -8.596 -11.674 16.531 1.00 98.00 85 GLY A CA 1
ATOM 616 C C . GLY A 1 85 ? -7.627 -11.624 15.350 1.00 98.00 85 GLY A C 1
ATOM 617 O O . GLY A 1 85 ? -6.488 -11.192 15.506 1.00 98.00 85 GLY A O 1
ATOM 618 N N . GLU A 1 86 ? -8.094 -11.974 14.151 1.00 98.00 86 GLU A N 1
ATOM 619 C CA . GLU A 1 86 ? -7.332 -11.851 12.910 1.00 98.00 86 GLU A CA 1
ATOM 620 C C . GLU A 1 86 ? -7.005 -10.385 12.597 1.00 98.00 86 GLU A C 1
ATOM 622 O O . GLU A 1 86 ? -5.889 -10.084 12.177 1.00 98.00 86 GLU A O 1
ATOM 627 N N . VAL A 1 87 ? -7.938 -9.457 12.847 1.00 98.12 87 VAL A N 1
ATOM 628 C CA . VAL A 1 87 ? -7.699 -8.016 12.656 1.00 98.12 87 VAL A CA 1
ATOM 629 C C . VAL A 1 87 ? -6.634 -7.488 13.616 1.00 98.12 87 VAL A C 1
ATOM 631 O O . VAL A 1 87 ? -5.720 -6.804 13.158 1.00 98.12 87 VAL A O 1
ATOM 634 N N . GLU A 1 88 ? -6.704 -7.800 14.915 1.00 97.25 88 GLU A N 1
ATOM 635 C CA . GLU A 1 88 ? -5.676 -7.357 15.873 1.00 97.25 88 GLU A CA 1
ATOM 636 C C . GLU A 1 88 ? -4.314 -8.010 15.589 1.00 97.25 88 GLU A C 1
ATOM 638 O O . GLU A 1 88 ? -3.283 -7.341 15.646 1.00 97.25 88 GLU A O 1
ATOM 643 N N . HIS A 1 89 ? -4.295 -9.285 15.186 1.00 97.00 89 HIS A N 1
ATOM 644 C CA . HIS A 1 89 ? -3.073 -9.953 14.737 1.00 97.00 89 HIS A CA 1
ATOM 645 C C . HIS A 1 89 ? -2.456 -9.252 13.514 1.00 97.00 89 HIS A C 1
ATOM 647 O 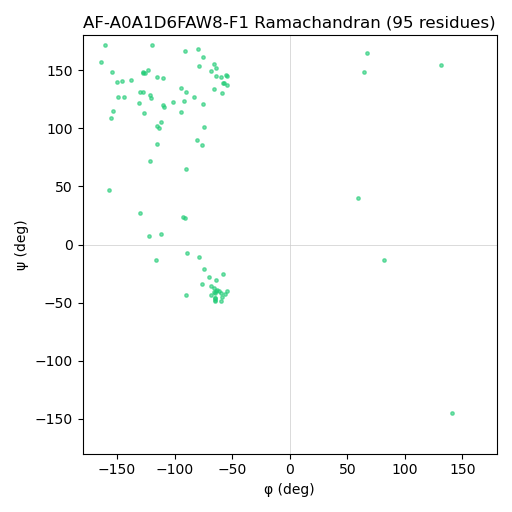O . HIS A 1 89 ? -1.245 -9.038 13.472 1.00 97.00 89 HIS A O 1
ATOM 653 N N . ILE A 1 90 ? -3.262 -8.827 12.534 1.00 96.75 90 ILE A N 1
ATOM 654 C CA . ILE A 1 90 ? -2.768 -8.031 11.400 1.00 96.75 90 ILE A CA 1
ATOM 655 C C . ILE A 1 90 ? -2.253 -6.667 11.887 1.00 96.75 90 ILE A C 1
ATOM 657 O O . ILE A 1 90 ? -1.124 -6.311 11.556 1.00 96.75 90 ILE A O 1
ATOM 661 N N . LYS A 1 91 ? -3.012 -5.932 12.715 1.00 96.06 91 LYS A N 1
ATOM 662 C CA . LYS A 1 91 ? -2.609 -4.627 13.283 1.00 96.06 91 LYS A CA 1
ATOM 663 C C . LYS A 1 91 ? -1.269 -4.675 14.018 1.00 96.06 91 LYS A C 1
ATOM 665 O O . LYS A 1 91 ? -0.456 -3.771 13.843 1.00 96.06 91 LYS A O 1
ATOM 670 N N . ALA A 1 92 ? -0.993 -5.742 14.769 1.00 95.12 92 ALA A N 1
ATOM 671 C CA . ALA A 1 92 ? 0.273 -5.919 15.484 1.00 95.12 92 ALA A CA 1
ATOM 672 C C . ALA A 1 92 ? 1.513 -5.881 14.563 1.00 95.12 92 ALA A C 1
ATOM 674 O O . ALA A 1 92 ? 2.589 -5.483 15.002 1.00 95.12 92 ALA A O 1
ATOM 675 N N . ASN A 1 93 ? 1.367 -6.219 13.275 1.00 94.69 93 ASN A N 1
ATOM 676 C CA . ASN A 1 93 ? 2.446 -6.143 12.281 1.00 94.69 93 ASN A CA 1
ATOM 677 C C . ASN A 1 93 ? 2.706 -4.713 11.752 1.00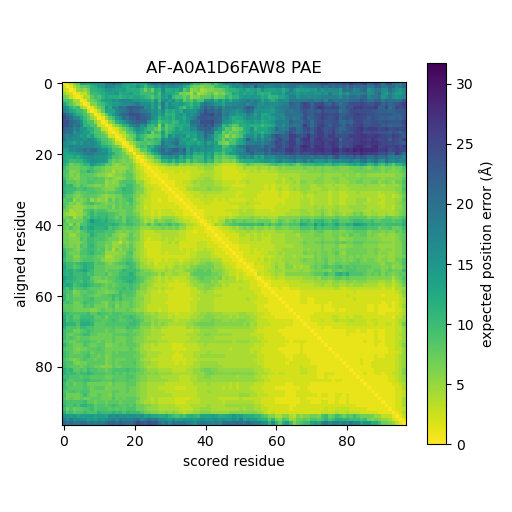 94.69 93 ASN A C 1
ATOM 679 O O . ASN A 1 93 ? 3.703 -4.493 11.065 1.00 94.69 93 ASN A O 1
ATOM 683 N N . PHE A 1 94 ? 1.825 -3.752 12.058 1.00 91.44 94 PHE A N 1
ATOM 684 C CA . PHE A 1 94 ? 1.874 -2.359 11.589 1.00 91.44 94 PHE A CA 1
ATOM 685 C C . PHE A 1 94 ? 1.928 -1.327 12.729 1.00 91.44 94 PHE A C 1
ATOM 687 O O . PHE A 1 94 ? 1.843 -0.124 12.475 1.00 91.44 94 PHE A O 1
ATOM 694 N N . ALA A 1 95 ? 2.083 -1.780 13.977 1.00 79.69 95 ALA A N 1
ATOM 695 C CA . ALA A 1 95 ? 2.325 -0.905 15.118 1.00 79.69 95 ALA A CA 1
ATOM 696 C C . ALA A 1 95 ? 3.677 -0.162 14.980 1.00 79.69 95 ALA A C 1
ATOM 698 O O . ALA A 1 95 ? 4.608 -0.695 14.364 1.00 79.69 95 ALA A O 1
ATOM 699 N N .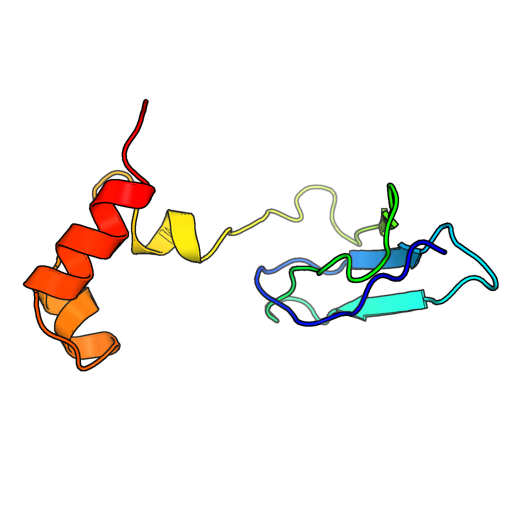 PRO A 1 96 ? 3.823 1.048 15.559 1.00 72.56 96 PRO A N 1
ATOM 700 C CA . PRO A 1 96 ? 5.121 1.711 15.674 1.00 72.56 96 PRO A CA 1
ATOM 701 C C . PRO A 1 96 ? 6.159 0.826 16.382 1.00 72.56 96 PRO A C 1
ATOM 703 O O . PRO A 1 96 ? 5.813 0.069 17.291 1.00 72.56 96 PRO A O 1
ATOM 706 N N . LYS A 1 97 ? 7.421 0.943 15.959 1.00 59.19 97 LYS A N 1
ATOM 707 C CA . LYS A 1 97 ? 8.590 0.317 16.596 1.00 59.19 97 LYS A CA 1
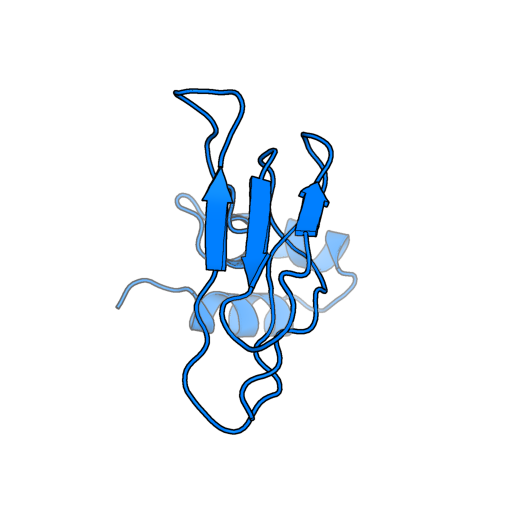ATOM 708 C C . LYS A 1 97 ? 9.305 1.302 17.513 1.00 59.19 97 LYS A C 1
ATOM 710 O O . LYS A 1 97 ? 9.296 2.501 17.156 1.00 59.19 97 LYS A O 1
#

Solvent-accessible surface area (backbone atoms only — not comparable to full-atom values): 5830 Å² total; per-residue (Å²): 110,41,42,77,46,86,56,59,53,22,35,39,41,38,40,39,38,42,78,70,71,77,76,51,75,48,80,41,62,71,76,42,56,42,55,70,41,80,76,29,89,50,86,77,54,69,53,73,49,63,95,49,98,80,52,69,78,52,57,58,68,46,64,56,44,41,31,88,80,65,60,58,53,66,60,52,14,64,74,73,72,51,54,55,66,61,44,53,59,54,22,66,77,41,56,89,132

InterPro domains:
  IPR001929 Germin [PR00325] (18-38)
  IPR001929 Germin [PR00325] (51-66)
  IPR006045 Cupin 1 [PF00190] (24-87)
  IPR011051 RmlC-like cupin domain superfamily [SSF51182] (24-95)
  IPR014710 RmlC-like jelly roll fold [G3DSA:2.60.120.10] (15-96)